Protein AF-A0A648F2K8-F1 (afdb_monomer_lite)

Sequence (171 aa):
MSKMKNIMTSMSHGTGFLLFHKKTEKGNRFSFIQGPDGQEIKMKSCFDTDKDFQMSSDEVTFNADSVRSKLELLSEELMHRCGLVYELYQRRLSAAIDNFVSTLPTEQHLLVLELAREEFDYLSAEEIAEEIRRDAERGYCCHGFDRNCCPLGCGDLDDDCCDAADLMEEP

pLDDT: mean 72.31, std 23.93, range [34.5, 98.12]

Foldseek 3Di:
DDDDDDDDDDDDDDDDWDWDWDDDPPPDTDIATADPPRDGDPDDPPPPDDDPDPPPPPPPDDDPVVLVVVLVVLLVVLCVVLPNDPLSSQVSSQVVLVVVLVVDPPVCSVVSQVSCVVPHSHDDPVRLVVVQVVCVVVCHHSSRHRCPPDPVNSVVDDSCSPVVVPPPPDD

Structure (mmCIF, N/CA/C/O backbone):
data_AF-A0A648F2K8-F1
#
_entry.id   AF-A0A648F2K8-F1
#
loop_
_atom_site.group_PDB
_atom_site.id
_atom_site.type_symbol
_atom_site.label_atom_id
_atom_site.label_alt_id
_atom_site.label_comp_id
_atom_site.label_asym_id
_atom_site.label_entity_id
_atom_site.label_seq_id
_atom_site.pdbx_PDB_ins_code
_atom_site.Cartn_x
_atom_site.Cartn_y
_atom_site.Cartn_z
_atom_site.occupancy
_atom_site.B_iso_or_equiv
_atom_site.auth_seq_id
_atom_site.auth_comp_id
_atom_site.auth_asym_id
_atom_site.auth_atom_id
_atom_site.pdbx_PDB_model_num
ATOM 1 N N . MET A 1 1 ? -48.940 35.049 26.689 1.00 42.34 1 MET A N 1
ATOM 2 C CA . MET A 1 1 ? -49.061 35.176 25.222 1.00 42.34 1 MET A CA 1
ATOM 3 C C . MET A 1 1 ? -47.703 35.548 24.653 1.00 42.34 1 MET A C 1
ATOM 5 O O . MET A 1 1 ? -47.285 36.681 24.825 1.00 42.34 1 MET A O 1
ATOM 9 N N . SER A 1 2 ? -46.993 34.606 24.033 1.00 36.06 2 SER A N 1
ATOM 10 C CA . SER A 1 2 ? -45.844 34.922 23.181 1.00 36.06 2 SER A CA 1
ATOM 11 C C . SER A 1 2 ? -45.837 33.952 22.005 1.00 36.06 2 SER A C 1
ATOM 13 O O . SER A 1 2 ? -46.063 32.754 22.164 1.00 36.06 2 SER A O 1
ATOM 15 N N . LYS A 1 3 ? -45.742 34.530 20.813 1.00 43.53 3 LYS A N 1
ATOM 16 C CA . LYS A 1 3 ? -46.102 33.959 19.515 1.00 43.53 3 LYS A CA 1
ATOM 17 C C . LYS A 1 3 ? -4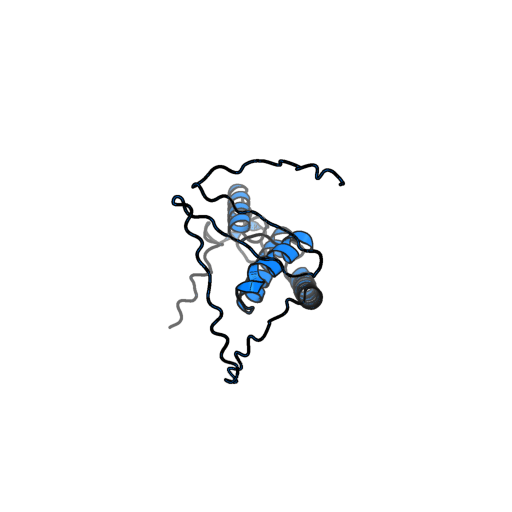4.950 33.070 19.034 1.00 43.53 3 LYS A C 1
ATOM 19 O O . LYS A 1 3 ? -43.855 33.575 18.804 1.00 43.53 3 LYS A O 1
ATOM 24 N N . MET A 1 4 ? -45.183 31.763 18.899 1.00 34.50 4 MET A N 1
ATOM 25 C CA . MET A 1 4 ? -44.192 30.834 18.345 1.00 34.50 4 MET A CA 1
ATOM 26 C C . MET A 1 4 ? -44.070 31.065 16.839 1.00 34.50 4 MET A C 1
ATOM 28 O O . MET A 1 4 ? -45.058 31.006 16.107 1.00 34.50 4 MET A O 1
ATOM 32 N N . LYS A 1 5 ? -42.852 31.360 16.387 1.00 45.44 5 LYS A N 1
ATOM 33 C CA . LYS A 1 5 ? -42.500 31.406 14.969 1.00 45.44 5 LYS A CA 1
ATOM 34 C C . LYS A 1 5 ? -42.146 29.981 14.544 1.00 45.44 5 LYS A C 1
ATOM 36 O O . LYS A 1 5 ? -41.160 29.434 15.029 1.00 45.44 5 LYS A O 1
ATOM 41 N N . ASN A 1 6 ? -42.959 29.385 13.674 1.00 35.00 6 ASN A N 1
ATOM 42 C CA . ASN A 1 6 ? -42.626 28.121 13.022 1.00 35.00 6 ASN A CA 1
ATOM 43 C C . ASN A 1 6 ? -41.558 28.392 11.961 1.00 35.00 6 ASN A C 1
ATOM 45 O O . ASN A 1 6 ? -41.787 29.179 11.043 1.00 35.00 6 ASN A O 1
ATOM 49 N N . ILE A 1 7 ? -40.401 27.749 12.096 1.00 41.66 7 ILE A N 1
ATOM 50 C CA . ILE A 1 7 ? -39.390 27.695 11.043 1.00 41.66 7 ILE A CA 1
ATOM 51 C C . ILE A 1 7 ? -39.694 26.433 10.240 1.00 41.66 7 ILE A C 1
ATOM 53 O O . ILE A 1 7 ? -39.580 25.317 10.741 1.00 41.66 7 ILE A O 1
ATOM 57 N N . MET A 1 8 ? -40.180 26.646 9.021 1.00 38.97 8 MET A N 1
ATOM 58 C CA . MET A 1 8 ? -40.428 25.615 8.025 1.00 38.97 8 MET A CA 1
ATOM 59 C C . MET A 1 8 ? -39.120 25.423 7.259 1.00 38.97 8 MET A C 1
ATOM 61 O O . MET A 1 8 ? -38.702 26.327 6.539 1.00 38.97 8 MET A O 1
ATOM 65 N N . THR A 1 9 ? -38.483 24.266 7.406 1.00 40.53 9 THR A N 1
ATOM 66 C CA . THR A 1 9 ? -37.421 23.844 6.487 1.00 40.53 9 THR A CA 1
ATOM 67 C C . THR A 1 9 ? -37.831 22.503 5.910 1.00 40.53 9 THR A C 1
ATOM 69 O O . THR A 1 9 ? -38.214 21.587 6.635 1.00 40.53 9 THR A O 1
ATOM 72 N N . SER A 1 10 ? -37.873 22.453 4.587 1.00 41.38 10 SER A N 1
ATOM 73 C CA . SER A 1 10 ? -38.678 21.529 3.808 1.00 41.38 10 SER A CA 1
ATOM 74 C C . SER A 1 10 ? -37.832 20.527 3.020 1.00 41.38 10 SER A C 1
ATOM 76 O O . SER A 1 10 ? -36.832 20.913 2.428 1.00 41.38 10 SER A O 1
ATOM 78 N N . MET A 1 11 ? -38.386 19.317 2.916 1.00 34.75 11 MET A N 1
ATOM 79 C CA . MET A 1 11 ? -38.318 18.330 1.825 1.00 34.75 11 MET A CA 1
ATOM 80 C C . MET A 1 11 ? -37.024 17.542 1.569 1.00 34.75 11 MET A C 1
ATOM 82 O O . MET A 1 11 ? -36.061 18.040 0.998 1.00 34.75 11 MET A O 1
ATOM 86 N N . SER A 1 12 ? -37.133 16.229 1.775 1.00 35.50 12 SER A N 1
ATOM 87 C CA . SER A 1 12 ? -36.608 15.212 0.861 1.00 35.50 12 SER A CA 1
ATOM 88 C C . SER A 1 12 ? -37.777 14.308 0.440 1.00 35.5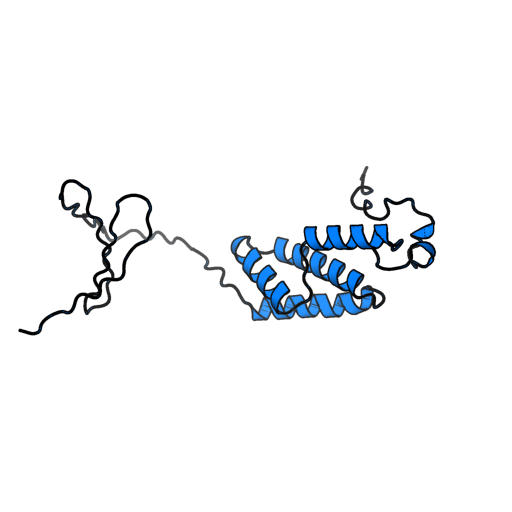0 12 SER A C 1
ATOM 90 O O . SER A 1 12 ? -38.580 13.874 1.263 1.00 35.50 12 SER A O 1
ATOM 92 N N . HIS A 1 13 ? -37.948 14.136 -0.872 1.00 39.97 13 HIS A N 1
ATOM 93 C CA . HIS A 1 13 ? -39.057 13.411 -1.491 1.00 39.97 13 HIS A CA 1
ATOM 94 C C . HIS A 1 13 ? -38.787 11.901 -1.477 1.00 39.97 13 HIS A C 1
ATOM 96 O O . HIS A 1 13 ? -37.747 11.467 -1.963 1.00 39.97 13 HIS A O 1
ATOM 102 N N . GLY A 1 14 ? -39.740 11.107 -0.983 1.00 39.06 14 GLY A N 1
ATOM 103 C CA . GLY A 1 14 ? -39.708 9.646 -1.093 1.00 39.06 14 GLY A CA 1
ATOM 104 C C . GLY A 1 14 ? -40.529 8.958 -0.005 1.00 39.06 14 GLY A C 1
ATOM 105 O O . GLY A 1 14 ? -40.043 8.769 1.100 1.00 39.06 14 GLY A O 1
ATOM 106 N N . THR A 1 15 ? -41.759 8.558 -0.347 1.00 41.16 15 THR A N 1
ATOM 107 C CA . THR A 1 15 ? -42.764 7.873 0.499 1.00 41.16 15 THR A CA 1
ATOM 108 C C . THR A 1 15 ? -43.288 8.695 1.690 1.00 41.16 15 THR A C 1
ATOM 110 O O . THR A 1 15 ? -42.546 9.218 2.510 1.00 41.16 15 THR A O 1
ATOM 113 N N . GLY A 1 16 ? -44.610 8.891 1.729 1.00 41.72 16 GLY A N 1
ATOM 114 C CA . GLY A 1 16 ? -45.296 9.901 2.541 1.00 41.72 16 GLY A CA 1
ATOM 115 C C . GLY A 1 16 ? -45.327 9.633 4.044 1.00 41.72 16 GLY A C 1
ATOM 116 O O . GLY A 1 16 ? -46.390 9.348 4.585 1.00 41.72 16 GLY A O 1
ATOM 117 N N . PHE A 1 17 ? -44.194 9.792 4.723 1.00 40.75 17 PHE A N 1
ATOM 118 C CA . PHE A 1 17 ? -44.100 9.837 6.180 1.00 40.75 17 PHE A CA 1
ATOM 119 C C . PHE A 1 17 ? -43.446 11.150 6.620 1.00 40.75 17 PHE A C 1
ATOM 121 O O . PHE A 1 17 ? -42.280 11.416 6.339 1.00 40.75 17 PHE A O 1
ATOM 128 N N . LEU A 1 18 ? -44.213 11.987 7.321 1.00 44.19 18 LEU A N 1
ATOM 129 C CA . LEU A 1 18 ? -43.718 13.225 7.922 1.00 44.19 18 LEU A CA 1
ATOM 130 C C . LEU A 1 18 ? -43.241 12.932 9.346 1.00 44.19 18 LEU A C 1
ATOM 132 O O . LEU A 1 18 ? -44.045 12.707 10.250 1.00 44.19 18 LEU A O 1
ATOM 136 N N . LEU A 1 19 ? -41.924 12.941 9.545 1.00 41.56 19 LEU A N 1
ATOM 137 C CA . LEU A 1 19 ? -41.317 12.805 10.864 1.00 41.56 19 LEU A CA 1
ATOM 138 C C . LEU A 1 19 ? -41.278 14.175 11.554 1.00 41.56 19 LEU A C 1
ATOM 140 O O . LEU A 1 19 ? -40.544 15.074 11.145 1.00 41.56 19 LEU A O 1
ATOM 144 N N . PHE A 1 20 ? -42.061 14.338 12.620 1.00 44.41 20 PHE A N 1
ATOM 145 C CA . PHE A 1 20 ? -42.043 15.552 13.434 1.00 44.41 20 PHE A CA 1
ATOM 146 C C . PHE A 1 20 ? -41.141 15.362 14.654 1.00 44.41 20 PHE A C 1
ATOM 148 O O . PHE A 1 20 ? -41.372 14.489 15.490 1.00 44.41 20 PHE A O 1
ATOM 155 N N . HIS A 1 21 ? -40.141 16.230 14.802 1.00 42.88 21 HIS A N 1
ATOM 156 C CA . HIS A 1 21 ? -39.335 16.306 16.016 1.00 42.88 21 HIS A CA 1
ATOM 157 C C . HIS A 1 21 ? -39.830 17.446 16.909 1.00 42.88 21 HIS A C 1
ATOM 159 O O . HIS A 1 21 ? -39.698 18.620 16.564 1.00 42.88 21 HIS A O 1
ATOM 165 N N . LYS A 1 22 ? -40.361 17.113 18.092 1.00 46.16 22 LYS A N 1
ATOM 166 C CA . LYS A 1 22 ? -40.595 18.084 19.169 1.00 46.16 22 LYS A CA 1
ATOM 167 C C . LYS A 1 22 ? -39.561 17.895 20.271 1.00 46.16 22 LYS A C 1
ATOM 169 O O . LYS A 1 22 ? -39.442 16.818 20.847 1.00 46.16 22 LYS A O 1
ATOM 174 N N . LYS A 1 23 ? -38.827 18.962 20.584 1.00 41.53 23 LYS A N 1
ATOM 175 C CA . LYS A 1 23 ? -37.943 19.017 21.751 1.00 41.53 23 LYS A CA 1
ATOM 176 C C . LYS A 1 23 ? -38.755 19.547 22.933 1.00 41.53 23 LYS A C 1
ATOM 178 O O . LYS A 1 23 ? -39.326 20.630 22.839 1.00 41.53 23 LYS A O 1
ATOM 183 N N . THR A 1 24 ? -38.842 18.774 24.011 1.00 48.34 24 THR A N 1
ATOM 184 C CA . THR A 1 24 ? -39.403 19.243 25.288 1.00 48.34 24 THR A CA 1
ATOM 185 C C . THR A 1 24 ? -38.262 19.684 26.207 1.00 48.34 24 THR A C 1
ATOM 187 O O . THR A 1 24 ? -37.138 19.194 26.084 1.00 48.34 24 THR A O 1
ATOM 190 N N . GLU A 1 25 ? -38.528 20.620 27.120 1.00 46.75 25 GLU A N 1
ATOM 191 C CA . GLU A 1 25 ? -37.516 21.269 27.978 1.00 46.75 25 GLU A CA 1
ATOM 192 C C . GLU A 1 25 ? -36.840 20.330 28.998 1.00 46.75 25 GLU A C 1
ATOM 194 O O . GLU A 1 25 ? -35.928 20.745 29.704 1.00 46.75 25 GLU A O 1
ATOM 199 N N . LYS A 1 26 ? -37.227 19.048 29.057 1.00 50.25 26 LYS A N 1
ATOM 200 C CA . LYS A 1 26 ? -36.621 18.035 29.936 1.00 50.25 26 LYS A CA 1
ATOM 201 C C . LYS A 1 26 ? -36.120 16.811 29.169 1.00 50.25 26 LYS A C 1
ATOM 203 O O . LYS A 1 26 ? -36.482 15.682 29.475 1.00 50.25 26 LYS A O 1
ATOM 208 N N . GLY A 1 27 ? -35.292 17.052 28.155 1.00 44.62 27 GLY A N 1
ATOM 209 C CA . GLY A 1 27 ? -34.261 16.105 27.714 1.00 44.62 27 GLY A CA 1
ATOM 210 C C . GLY A 1 27 ? -34.696 14.775 27.092 1.00 44.62 27 GLY A C 1
ATOM 211 O O . GLY A 1 27 ? -33.811 14.006 26.743 1.00 44.62 27 GLY A O 1
ATOM 212 N N . ASN A 1 28 ? -35.987 14.496 26.891 1.00 48.94 28 ASN A N 1
ATOM 213 C CA . ASN A 1 28 ? -36.416 13.248 26.254 1.00 48.94 28 ASN A CA 1
ATOM 214 C C . ASN A 1 28 ? -36.970 13.509 24.843 1.00 48.94 28 ASN A C 1
ATOM 216 O O . ASN A 1 28 ? -37.944 14.250 24.667 1.00 48.94 28 ASN A O 1
ATOM 220 N N . ARG A 1 29 ? -36.317 12.935 23.822 1.00 41.34 29 ARG A N 1
ATOM 221 C CA . ARG A 1 29 ? -36.753 12.988 22.416 1.00 41.34 29 ARG A CA 1
ATOM 222 C C . ARG A 1 29 ? -37.827 11.925 22.209 1.00 41.34 29 ARG A C 1
ATOM 224 O O . ARG A 1 29 ? -37.528 10.742 22.277 1.00 41.34 29 ARG A O 1
ATOM 231 N N . PHE A 1 30 ? -39.053 12.346 21.917 1.00 46.50 30 PHE A N 1
ATOM 232 C CA . PHE A 1 30 ? -40.120 11.439 21.496 1.00 46.50 30 PHE A CA 1
ATOM 233 C C . PHE A 1 30 ? -40.358 11.629 19.997 1.00 46.50 30 PHE A C 1
ATOM 235 O O . PHE A 1 30 ? -40.661 12.737 19.549 1.00 46.50 30 PHE A O 1
ATOM 242 N N . SER A 1 31 ? -40.175 10.570 19.216 1.00 41.28 31 SER A N 1
ATOM 243 C CA . SER A 1 31 ? -40.559 10.521 17.805 1.00 41.28 31 SER A CA 1
ATOM 244 C C . SER A 1 31 ? -41.966 9.950 17.696 1.00 41.28 31 SER A C 1
ATOM 246 O O . SER A 1 31 ? -42.237 8.866 18.209 1.00 41.28 31 SER A O 1
ATOM 248 N N . PHE A 1 32 ? -42.852 10.690 17.034 1.00 47.09 32 PHE A N 1
ATOM 249 C CA . PHE A 1 32 ? -44.210 10.253 16.737 1.00 47.09 32 PHE A CA 1
ATOM 250 C C . PHE A 1 32 ? -44.362 10.049 15.233 1.00 47.09 32 PHE A C 1
ATOM 252 O O . PHE A 1 32 ? -43.816 10.815 14.438 1.00 47.09 32 PHE A O 1
ATOM 259 N N . ILE A 1 33 ? -45.110 9.018 14.863 1.00 48.31 33 ILE A N 1
ATOM 260 C CA . ILE A 1 33 ? -45.441 8.688 13.485 1.00 48.31 33 ILE A CA 1
ATOM 261 C C . ILE A 1 33 ? -46.961 8.754 13.351 1.00 48.31 33 ILE A C 1
ATOM 263 O O . ILE A 1 33 ? -47.678 8.089 14.097 1.00 48.31 33 ILE A O 1
ATOM 267 N N . GLN A 1 34 ? -47.443 9.546 12.395 1.00 46.88 34 GLN A N 1
ATOM 268 C CA . GLN A 1 34 ? -48.862 9.669 12.074 1.00 46.88 34 GLN A CA 1
ATOM 269 C C . GLN A 1 34 ? -49.155 8.860 10.804 1.00 46.88 34 GLN A C 1
ATOM 271 O O . GLN A 1 34 ? -48.617 9.166 9.743 1.00 46.88 34 GLN A O 1
ATOM 276 N N . GLY A 1 35 ? -49.978 7.814 10.920 1.00 46.00 35 GLY A N 1
ATOM 277 C CA . GLY A 1 35 ? -50.509 7.084 9.764 1.00 46.00 35 GLY A CA 1
ATOM 278 C C . GLY A 1 35 ? -51.625 7.866 9.043 1.00 46.00 35 GLY A C 1
ATOM 279 O O . GLY A 1 35 ? -52.162 8.820 9.614 1.00 46.00 35 GLY A O 1
ATOM 280 N N . PRO A 1 36 ? -52.000 7.466 7.813 1.00 42.97 36 PRO A N 1
ATOM 281 C CA . PRO A 1 36 ? -52.904 8.220 6.930 1.00 42.97 36 PRO A CA 1
ATOM 282 C C . PRO A 1 36 ? -54.350 8.379 7.436 1.00 42.97 36 PRO A C 1
ATOM 284 O O . PRO A 1 36 ? -55.078 9.224 6.919 1.00 42.97 36 PRO A O 1
ATOM 287 N N . ASP A 1 37 ? -54.745 7.655 8.486 1.00 47.09 37 ASP A N 1
ATOM 288 C CA . ASP A 1 37 ? -56.142 7.588 8.941 1.00 47.09 37 ASP A CA 1
ATOM 289 C C . ASP A 1 37 ? -56.379 8.333 10.271 1.00 47.09 37 ASP A C 1
ATOM 291 O O . ASP A 1 37 ? -57.448 8.240 10.874 1.00 47.09 37 ASP A O 1
ATOM 295 N N . GLY A 1 38 ? -55.374 9.061 10.776 1.00 48.59 38 GLY A N 1
ATOM 296 C CA . GLY A 1 38 ? -55.497 9.872 11.994 1.00 48.59 38 GLY A CA 1
ATOM 297 C C . GLY A 1 38 ? -55.642 9.086 13.306 1.00 48.59 38 GLY A C 1
ATOM 298 O O . GLY A 1 38 ? -55.951 9.689 14.333 1.00 48.59 38 GLY A O 1
ATOM 299 N N . GLN A 1 39 ? -55.406 7.769 13.312 1.00 47.47 39 GLN A N 1
ATOM 300 C CA . GLN A 1 39 ? -55.428 6.964 14.536 1.00 47.47 39 GLN A CA 1
ATOM 301 C C . GLN A 1 39 ? -54.101 7.033 15.303 1.00 47.47 39 GLN A C 1
ATOM 303 O O . GLN A 1 39 ? -53.024 6.751 14.778 1.00 47.47 39 GLN A O 1
ATOM 308 N N . GLU A 1 40 ? -54.202 7.412 16.576 1.00 44.28 40 GLU A N 1
ATOM 309 C CA . GLU A 1 40 ? -53.090 7.519 17.517 1.00 44.28 40 GLU A CA 1
ATOM 310 C C . GLU A 1 40 ? -52.699 6.126 18.034 1.00 44.28 40 GLU A C 1
ATOM 312 O O . GLU A 1 40 ? -53.434 5.493 18.795 1.00 44.28 40 GLU A O 1
ATOM 317 N N . ILE A 1 41 ? -51.524 5.630 17.637 1.00 44.56 41 ILE A N 1
ATOM 318 C CA . ILE A 1 41 ? -50.985 4.374 18.171 1.00 44.56 41 ILE A CA 1
ATOM 319 C C . ILE A 1 41 ? -50.327 4.679 19.518 1.00 44.56 41 ILE A C 1
ATOM 321 O O . ILE A 1 41 ? -49.166 5.085 19.598 1.00 44.56 41 ILE A O 1
ATOM 325 N N . LYS A 1 42 ? -51.076 4.485 20.607 1.00 47.09 42 LYS A N 1
ATOM 326 C CA . LYS A 1 42 ? -50.531 4.555 21.966 1.00 47.09 42 LYS A CA 1
ATOM 327 C C . LYS A 1 42 ? -49.697 3.303 22.239 1.00 47.09 42 LYS A C 1
ATOM 329 O O . LYS A 1 42 ? -50.236 2.253 22.586 1.00 47.09 42 LYS A O 1
ATOM 334 N N . MET A 1 43 ? -48.380 3.423 22.092 1.00 40.47 43 MET A N 1
ATOM 335 C CA . MET A 1 43 ? -47.435 2.392 22.516 1.00 40.47 43 MET A CA 1
ATOM 336 C C . MET A 1 43 ? -47.565 2.207 24.036 1.00 40.47 43 MET A C 1
ATOM 338 O O . MET A 1 43 ? -47.287 3.120 24.815 1.00 40.47 43 MET A O 1
ATOM 342 N N . LYS A 1 44 ? -48.065 1.044 24.463 1.00 42.50 44 LYS A N 1
ATOM 343 C CA . LYS A 1 44 ? -48.081 0.645 25.872 1.00 42.50 44 LYS A CA 1
ATOM 344 C C . LYS A 1 44 ? -46.680 0.146 26.203 1.00 42.50 44 LYS A C 1
ATOM 346 O O . LYS A 1 44 ? -46.272 -0.896 25.705 1.00 42.50 44 LYS A O 1
ATOM 351 N N . SER A 1 45 ? -45.939 0.898 27.008 1.00 45.88 45 SER A N 1
ATOM 352 C CA . SER A 1 45 ? -44.701 0.409 27.603 1.00 45.88 45 SER A CA 1
ATOM 353 C C . SER A 1 45 ? -45.052 -0.660 28.639 1.00 45.88 45 SER A C 1
ATOM 355 O O . SER A 1 45 ? -45.401 -0.332 29.773 1.00 45.88 45 SER A O 1
ATOM 357 N N . CYS A 1 46 ? -44.991 -1.931 28.255 1.00 39.59 46 CYS A N 1
ATOM 358 C CA . CYS A 1 46 ? -44.889 -3.030 29.209 1.00 39.59 46 CYS A CA 1
ATOM 359 C C . CYS A 1 46 ? -43.416 -3.120 29.627 1.00 39.59 46 CYS A C 1
ATOM 361 O O . CYS A 1 46 ? -42.663 -3.928 29.095 1.00 39.59 46 CYS A O 1
ATOM 363 N N . PHE A 1 47 ? -42.981 -2.203 30.492 1.00 36.53 47 PHE A N 1
ATOM 364 C CA . PHE A 1 47 ? -41.739 -2.380 31.236 1.00 36.53 47 PHE A CA 1
ATOM 365 C C . PHE A 1 47 ? -42.105 -3.164 32.493 1.00 36.53 47 PHE A C 1
ATOM 367 O O . PHE A 1 47 ? -42.450 -2.577 33.516 1.00 36.53 47 PHE A O 1
ATOM 374 N N . ASP A 1 48 ? -42.086 -4.488 32.380 1.00 35.97 48 ASP A N 1
ATOM 375 C CA . ASP A 1 48 ? -41.873 -5.332 33.545 1.00 35.97 48 ASP A CA 1
ATOM 376 C C . ASP A 1 48 ? -40.384 -5.216 33.884 1.00 35.97 48 ASP A C 1
ATOM 378 O O . ASP A 1 48 ? -39.509 -5.607 33.107 1.00 35.97 48 ASP A O 1
ATOM 382 N N . THR A 1 49 ? -40.100 -4.568 35.010 1.00 52.50 49 THR A N 1
ATOM 383 C CA . THR A 1 49 ? -38.806 -4.671 35.678 1.00 52.50 49 THR A CA 1
ATOM 384 C C . THR A 1 49 ? -38.590 -6.121 36.109 1.00 52.50 49 THR A C 1
ATOM 386 O O . THR A 1 49 ? -39.547 -6.828 36.411 1.00 52.50 49 THR A O 1
ATOM 389 N N . ASP A 1 50 ? -37.319 -6.519 36.162 1.00 48.69 50 ASP A N 1
ATOM 390 C CA . ASP A 1 50 ? -36.807 -7.777 36.724 1.00 48.69 50 ASP A CA 1
ATOM 391 C C . ASP A 1 50 ? -36.622 -8.924 35.717 1.00 48.69 50 ASP A C 1
ATOM 393 O O . ASP A 1 50 ? -37.252 -9.982 35.776 1.00 48.69 50 ASP A O 1
ATOM 397 N N . LYS A 1 51 ? -35.637 -8.754 34.827 1.00 46.22 51 LYS A N 1
ATOM 398 C CA . LYS A 1 51 ? -34.784 -9.880 34.437 1.00 46.22 51 LYS A CA 1
ATOM 399 C C . LYS A 1 51 ? -33.412 -9.389 34.001 1.00 46.22 51 LYS A C 1
ATOM 401 O O . LYS A 1 51 ? -33.278 -8.743 32.966 1.00 46.22 51 LYS A O 1
ATOM 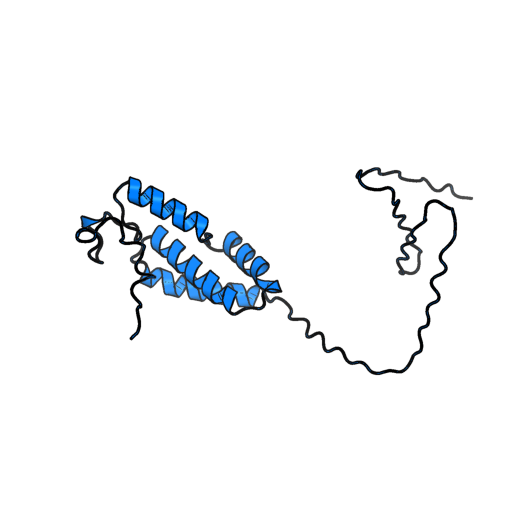406 N N . ASP A 1 52 ? -32.410 -9.721 34.806 1.00 46.91 52 ASP A N 1
ATOM 407 C CA . ASP A 1 52 ? -30.998 -9.598 34.475 1.00 46.91 52 ASP A CA 1
ATOM 408 C C . ASP A 1 52 ? -30.710 -10.378 33.186 1.00 46.91 52 ASP A C 1
ATOM 410 O O . ASP A 1 52 ? -30.495 -11.589 33.190 1.00 46.91 52 ASP A O 1
ATOM 414 N N . PHE A 1 53 ? -30.749 -9.685 32.053 1.00 41.97 53 PHE A N 1
ATOM 415 C CA . PHE A 1 53 ? -30.167 -10.161 30.811 1.00 41.97 53 PHE A CA 1
ATOM 416 C C . PHE A 1 53 ? -28.960 -9.277 30.535 1.00 41.97 53 PHE A C 1
ATOM 418 O O . PHE A 1 53 ? -29.050 -8.251 29.862 1.00 41.97 53 PHE A O 1
ATOM 425 N N . GLN A 1 54 ? -27.827 -9.653 31.128 1.00 45.97 54 GLN A N 1
ATOM 426 C CA . GLN A 1 54 ? -26.531 -9.130 30.719 1.00 45.97 54 GLN A CA 1
ATOM 427 C C . GLN A 1 54 ? -26.274 -9.586 29.277 1.00 45.97 54 GLN A C 1
ATOM 429 O O . GLN A 1 54 ? -25.723 -10.657 29.043 1.00 45.97 54 GLN A O 1
ATOM 434 N N . MET A 1 55 ? -26.684 -8.771 28.303 1.00 43.50 55 MET A N 1
ATOM 435 C CA . MET A 1 55 ? -26.008 -8.742 27.012 1.00 43.50 55 MET A CA 1
ATOM 436 C C . MET A 1 55 ? -24.704 -7.991 27.228 1.00 43.50 55 MET A C 1
ATOM 438 O O . MET A 1 55 ? -24.694 -6.765 27.325 1.00 43.50 55 MET A O 1
ATOM 442 N N . SER A 1 56 ? -23.607 -8.729 27.352 1.00 46.50 56 SER A N 1
ATOM 443 C CA . SER A 1 56 ? -22.270 -8.171 27.201 1.00 46.50 56 SER A CA 1
ATOM 444 C C . SER A 1 56 ? -22.083 -7.798 25.729 1.00 46.50 56 SER A C 1
ATOM 446 O O . SER A 1 56 ? -21.574 -8.583 24.932 1.00 46.50 56 SER A O 1
ATOM 448 N N . SER A 1 57 ? -22.570 -6.623 25.335 1.00 46.38 57 SER A N 1
ATOM 449 C CA . SER A 1 57 ? -22.014 -5.946 24.169 1.00 46.38 57 SER A CA 1
ATOM 450 C C . SER A 1 57 ? -20.678 -5.387 24.619 1.00 46.38 57 SER A C 1
ATOM 452 O O . SER A 1 57 ? -20.620 -4.315 25.218 1.00 46.38 57 SER A O 1
ATOM 454 N N . ASP A 1 58 ? -19.621 -6.158 24.399 1.00 51.19 58 ASP A N 1
ATOM 455 C CA . ASP A 1 58 ? -18.267 -5.636 24.470 1.00 51.19 58 ASP A CA 1
ATOM 456 C C . ASP A 1 58 ? -18.166 -4.552 23.386 1.00 51.19 58 ASP A C 1
ATOM 458 O O . ASP A 1 58 ? -18.039 -4.853 22.201 1.00 51.19 58 ASP A O 1
ATOM 462 N N . GLU A 1 59 ? -18.328 -3.279 23.764 1.00 58.25 59 GLU A N 1
ATOM 463 C CA . GLU A 1 59 ? -18.028 -2.151 22.882 1.00 58.25 59 GLU A CA 1
ATOM 464 C C . GLU A 1 59 ? -16.539 -2.229 22.534 1.00 58.25 59 GLU A C 1
ATOM 466 O O . GLU A 1 59 ? -15.672 -1.824 23.316 1.00 58.25 59 GLU A O 1
ATOM 471 N N . VAL A 1 60 ? -16.216 -2.766 21.358 1.00 64.19 60 VAL A N 1
ATOM 472 C CA . VAL A 1 60 ? -14.852 -2.718 20.837 1.00 64.19 60 VAL A CA 1
ATOM 473 C C . VAL A 1 60 ? -14.589 -1.289 20.373 1.00 64.19 60 VAL A C 1
ATOM 475 O O . VAL A 1 60 ? -14.829 -0.920 19.226 1.00 64.19 60 VAL A O 1
ATOM 478 N N . THR A 1 61 ? -14.137 -0.450 21.300 1.00 81.56 61 THR A N 1
ATOM 479 C CA . THR A 1 61 ? -13.775 0.940 21.003 1.00 81.56 61 THR A CA 1
ATOM 480 C C . THR A 1 61 ? -12.576 0.995 20.048 1.00 81.56 61 THR A C 1
ATOM 482 O O . THR A 1 61 ? -11.551 0.348 20.269 1.00 81.56 61 THR A O 1
ATOM 485 N N . PHE A 1 62 ? -12.704 1.761 18.962 1.00 89.75 62 PHE A N 1
ATOM 486 C CA . PHE A 1 62 ? -11.624 1.985 18.000 1.00 89.75 62 PHE A CA 1
ATOM 487 C C . PHE A 1 62 ? -10.548 2.899 18.604 1.00 89.75 62 PHE A C 1
ATOM 489 O O . PHE A 1 62 ? -10.846 4.016 19.029 1.00 89.75 62 PHE A O 1
ATOM 496 N N . ASN A 1 63 ? -9.292 2.443 18.623 1.00 93.00 63 ASN A N 1
ATOM 497 C CA . ASN A 1 63 ? -8.152 3.213 19.124 1.00 93.00 63 ASN A CA 1
ATOM 498 C C . ASN A 1 63 ? -7.247 3.660 17.966 1.00 93.00 63 ASN A C 1
ATOM 500 O O . ASN A 1 63 ? -6.365 2.917 17.531 1.00 93.00 63 ASN A O 1
ATOM 504 N N . ALA A 1 64 ? -7.454 4.893 17.502 1.00 94.00 64 ALA A N 1
ATOM 505 C CA . ALA A 1 64 ? -6.717 5.465 16.377 1.00 94.00 64 ALA A CA 1
ATOM 506 C C . ALA A 1 64 ? -5.201 5.557 16.629 1.00 94.00 64 ALA A C 1
ATOM 508 O O . ALA A 1 64 ? -4.419 5.262 15.733 1.00 94.00 64 ALA A O 1
ATOM 509 N N . ASP A 1 65 ? -4.764 5.902 17.844 1.00 96.12 65 ASP A N 1
ATOM 510 C CA . ASP A 1 65 ? -3.335 6.077 18.146 1.00 96.12 65 ASP A CA 1
ATOM 511 C C . ASP A 1 65 ? -2.576 4.747 18.140 1.00 96.12 65 ASP A C 1
ATOM 513 O O . ASP A 1 65 ? -1.434 4.667 17.675 1.00 96.12 65 ASP A O 1
ATOM 517 N N . SER A 1 66 ? -3.225 3.676 18.603 1.00 95.00 66 SER A N 1
ATOM 518 C CA . SER A 1 66 ? -2.669 2.326 18.504 1.00 95.00 66 SER A CA 1
ATOM 519 C C . SER A 1 66 ? -2.553 1.872 17.050 1.00 95.00 66 SER A C 1
ATOM 521 O O . SER A 1 66 ? -1.569 1.221 16.698 1.00 95.00 66 SER A O 1
ATOM 523 N N . VAL A 1 67 ? -3.541 2.201 16.213 1.00 96.50 67 VAL A N 1
ATOM 524 C CA . VAL A 1 67 ? -3.510 1.902 14.777 1.00 96.50 67 VAL A CA 1
ATOM 525 C C . VAL A 1 67 ? -2.382 2.677 14.103 1.00 96.50 67 VAL A C 1
ATOM 527 O O . VAL A 1 67 ? -1.537 2.048 13.478 1.00 96.50 67 VAL A O 1
ATOM 530 N N . ARG A 1 68 ? -2.285 3.997 14.311 1.00 97.88 68 ARG A N 1
ATOM 531 C CA . ARG A 1 68 ? -1.181 4.828 13.796 1.00 97.88 68 ARG A CA 1
ATOM 532 C C . ARG A 1 68 ? 0.180 4.260 14.150 1.00 97.88 68 ARG A C 1
ATOM 534 O O . ARG A 1 68 ? 1.003 4.048 13.273 1.00 97.88 68 ARG A O 1
ATOM 541 N N . SER A 1 69 ? 0.384 3.941 15.427 1.00 98.12 69 SER A N 1
ATOM 542 C CA . SER A 1 69 ? 1.646 3.367 15.902 1.00 98.12 69 SER A CA 1
ATOM 543 C C . SER A 1 69 ? 1.975 2.052 15.190 1.00 98.12 69 SER A C 1
ATOM 545 O O . SER A 1 69 ? 3.134 1.773 14.899 1.00 98.12 69 SER A O 1
ATOM 547 N N . LYS A 1 70 ? 0.963 1.231 14.883 1.00 97.75 70 LYS A N 1
ATOM 548 C CA . LYS A 1 70 ? 1.157 -0.009 14.130 1.00 97.75 70 LYS A CA 1
ATOM 549 C C . LYS A 1 70 ? 1.493 0.254 12.660 1.00 97.75 70 LYS A C 1
ATOM 551 O O . LYS A 1 70 ? 2.363 -0.436 12.132 1.00 97.75 70 LYS A O 1
ATOM 556 N N . LEU A 1 71 ? 0.826 1.212 12.020 1.00 97.94 71 LEU A N 1
ATOM 557 C CA . LEU A 1 71 ? 1.081 1.587 10.628 1.00 97.94 71 LEU A CA 1
ATOM 558 C C . LEU A 1 71 ? 2.469 2.217 10.450 1.00 97.94 71 LEU A C 1
ATOM 560 O O . LEU A 1 71 ? 3.174 1.856 9.512 1.00 97.94 71 LEU A O 1
ATOM 564 N N . GLU A 1 72 ? 2.905 3.050 11.396 1.00 98.00 72 GLU A N 1
ATOM 565 C CA . GLU A 1 72 ? 4.256 3.625 11.422 1.00 98.00 72 GLU A CA 1
ATOM 566 C C . GLU A 1 72 ? 5.325 2.526 11.449 1.00 98.00 72 GLU A C 1
ATOM 568 O O . GLU A 1 72 ? 6.233 2.517 10.626 1.00 98.00 72 GLU A O 1
ATOM 573 N N . LEU A 1 73 ? 5.166 1.523 12.320 1.00 97.75 73 LEU A N 1
ATOM 574 C CA . LEU A 1 73 ? 6.099 0.394 12.384 1.00 97.75 73 LEU A CA 1
ATOM 575 C C . LEU A 1 73 ? 6.152 -0.408 11.073 1.00 97.75 73 LEU A C 1
ATOM 577 O O . LEU A 1 73 ? 7.223 -0.873 10.684 1.00 97.75 73 LEU A O 1
ATOM 581 N N . LEU A 1 74 ? 5.011 -0.590 10.396 1.00 96.88 74 LEU A N 1
ATOM 582 C CA . LEU A 1 74 ? 4.974 -1.246 9.083 1.00 96.88 74 LEU A CA 1
ATOM 583 C C . LEU A 1 74 ? 5.711 -0.413 8.028 1.00 96.88 74 LEU A C 1
ATOM 585 O O . LEU A 1 74 ? 6.489 -0.965 7.252 1.00 96.88 74 LEU A O 1
ATOM 589 N N . SER A 1 75 ? 5.486 0.902 8.021 1.00 95.94 75 SER A N 1
ATOM 590 C CA . SER A 1 75 ? 6.169 1.853 7.143 1.00 95.94 75 SER A CA 1
ATOM 591 C C . SER A 1 75 ? 7.688 1.795 7.334 1.00 95.94 75 SER A C 1
ATOM 593 O O . SER A 1 75 ? 8.419 1.505 6.381 1.00 95.94 75 SER A O 1
ATOM 595 N N . GLU A 1 76 ? 8.167 1.957 8.571 1.00 95.12 76 GLU A N 1
ATOM 596 C CA . GLU A 1 76 ? 9.590 1.911 8.921 1.00 95.12 76 GLU A CA 1
ATOM 597 C C . GLU A 1 76 ? 10.254 0.600 8.486 1.00 95.12 76 GLU A C 1
ATOM 599 O O . GLU A 1 76 ? 11.329 0.607 7.880 1.00 95.12 76 GLU A O 1
ATOM 604 N N . GLU A 1 77 ? 9.607 -0.541 8.738 1.00 94.12 77 GLU A N 1
ATOM 605 C CA . GLU A 1 77 ? 10.144 -1.838 8.331 1.00 94.12 77 GLU A CA 1
ATOM 606 C C . GLU A 1 77 ? 10.239 -1.970 6.801 1.00 94.12 77 GLU A C 1
ATOM 608 O O . GLU A 1 77 ? 11.236 -2.477 6.270 1.00 94.12 77 GLU A O 1
ATOM 613 N N . LEU A 1 78 ? 9.208 -1.533 6.076 1.00 94.06 78 LEU A N 1
ATOM 614 C CA . LEU A 1 78 ? 9.099 -1.741 4.633 1.00 94.06 78 LEU A CA 1
ATOM 615 C C . LEU A 1 78 ? 9.961 -0.783 3.815 1.00 94.06 78 LEU A C 1
ATOM 617 O O . LEU A 1 78 ? 10.475 -1.203 2.771 1.00 94.06 78 LEU A O 1
ATOM 621 N N . MET A 1 79 ? 10.195 0.441 4.296 1.00 90.69 79 MET A N 1
ATOM 622 C CA . MET A 1 79 ? 11.112 1.400 3.665 1.00 90.69 79 MET A CA 1
ATOM 623 C C . MET A 1 79 ? 12.504 0.799 3.422 1.00 90.69 79 MET A C 1
ATOM 625 O O . MET A 1 79 ? 13.137 1.051 2.398 1.00 90.69 79 MET A O 1
ATOM 629 N N . HIS A 1 80 ? 12.987 -0.052 4.327 1.00 88.19 80 HIS A N 1
ATOM 630 C CA . HIS A 1 80 ? 14.294 -0.699 4.182 1.00 88.19 80 HIS A CA 1
ATOM 631 C C . HIS A 1 80 ? 14.285 -1.916 3.252 1.00 88.19 80 HIS A C 1
ATOM 633 O O . HIS A 1 80 ? 15.344 -2.375 2.820 1.00 88.19 80 HIS A O 1
ATOM 639 N N . ARG A 1 81 ? 13.106 -2.453 2.926 1.00 87.75 81 ARG A N 1
ATOM 640 C CA . ARG A 1 81 ? 12.955 -3.678 2.130 1.00 87.75 81 ARG A CA 1
ATOM 641 C C . ARG A 1 81 ? 12.565 -3.414 0.680 1.00 87.75 81 ARG A C 1
ATOM 643 O O . ARG A 1 81 ? 12.646 -4.337 -0.126 1.00 87.75 81 ARG A O 1
ATOM 650 N N . CYS A 1 82 ? 12.155 -2.200 0.321 1.00 89.50 82 CYS A N 1
ATOM 651 C CA . CYS A 1 82 ? 11.671 -1.849 -1.020 1.00 89.50 82 CYS A CA 1
ATOM 652 C C . CYS A 1 82 ? 12.767 -1.428 -2.017 1.00 89.50 82 CYS A C 1
ATOM 654 O O . CYS A 1 82 ? 12.449 -0.997 -3.121 1.00 89.50 82 CYS A O 1
ATOM 656 N N . GLY A 1 83 ? 14.053 -1.500 -1.650 1.00 86.50 83 GLY A N 1
ATOM 657 C CA . GLY A 1 83 ? 15.141 -1.064 -2.536 1.00 86.50 83 GLY A CA 1
ATOM 658 C C . GLY A 1 83 ? 15.102 0.432 -2.874 1.00 86.50 83 GLY A C 1
ATOM 659 O O . GLY A 1 83 ? 15.663 0.831 -3.889 1.00 86.50 83 GLY A O 1
ATOM 660 N N . LEU A 1 84 ? 14.440 1.240 -2.032 1.00 86.88 84 LEU A N 1
ATOM 661 C CA . LEU A 1 84 ? 14.189 2.673 -2.229 1.00 86.88 84 LEU A CA 1
ATOM 662 C C . LEU A 1 84 ? 13.358 3.010 -3.482 1.00 86.88 84 LEU A C 1
ATOM 664 O O . LEU A 1 84 ? 13.406 4.140 -3.962 1.00 86.88 84 LEU A O 1
ATOM 668 N N . VAL A 1 85 ? 12.580 2.052 -3.993 1.00 90.75 85 VAL A N 1
ATOM 669 C CA . VAL A 1 85 ? 11.571 2.303 -5.030 1.00 90.75 85 VAL A CA 1
ATOM 670 C C . VAL A 1 85 ? 10.252 2.651 -4.357 1.00 90.75 85 VAL A C 1
ATOM 672 O O . VAL A 1 85 ? 9.735 1.864 -3.559 1.00 90.75 85 VAL A O 1
ATOM 675 N N . TYR A 1 86 ? 9.723 3.834 -4.666 1.00 91.38 86 TYR A N 1
ATOM 676 C CA . TYR A 1 86 ? 8.533 4.378 -4.016 1.00 91.38 86 TYR A CA 1
ATOM 677 C C . TYR A 1 86 ? 7.285 3.555 -4.343 1.00 91.38 86 TYR A C 1
ATOM 679 O O . TYR A 1 86 ? 6.576 3.131 -3.438 1.00 91.38 86 TYR A O 1
ATOM 687 N N . GLU A 1 87 ? 7.082 3.209 -5.608 1.00 90.94 87 GLU A N 1
ATOM 688 C CA . GLU A 1 87 ? 5.938 2.428 -6.080 1.00 90.94 87 GLU A CA 1
ATOM 689 C C . GLU A 1 87 ? 5.936 1.029 -5.439 1.00 90.94 87 GLU A C 1
ATOM 691 O O . GLU A 1 87 ? 4.914 0.539 -4.962 1.00 90.94 87 GLU A O 1
ATOM 696 N N . LEU A 1 88 ? 7.109 0.393 -5.334 1.00 92.38 88 LEU A N 1
ATOM 697 C CA . LEU A 1 88 ? 7.252 -0.894 -4.649 1.00 92.38 88 LEU A CA 1
ATOM 698 C C . LEU A 1 88 ? 7.002 -0.778 -3.139 1.00 92.38 88 LEU A C 1
ATOM 700 O O . LEU A 1 88 ? 6.442 -1.697 -2.537 1.00 92.38 88 LEU A O 1
ATOM 704 N N . TYR A 1 89 ? 7.416 0.331 -2.521 1.00 95.31 89 TYR A N 1
ATOM 705 C CA . TYR A 1 89 ? 7.092 0.633 -1.131 1.00 95.31 89 TYR A CA 1
ATOM 706 C C . TYR A 1 89 ? 5.580 0.764 -0.933 1.00 95.31 89 TYR A C 1
ATOM 708 O O . TYR A 1 89 ? 5.040 0.043 -0.098 1.00 95.31 89 TYR A O 1
ATOM 716 N N . GLN A 1 90 ? 4.893 1.582 -1.735 1.00 95.06 90 GLN A N 1
ATOM 717 C CA . GLN A 1 90 ? 3.444 1.786 -1.640 1.00 95.06 90 GLN A CA 1
ATOM 718 C C . GLN A 1 90 ? 2.674 0.473 -1.783 1.00 95.06 90 GLN A C 1
ATOM 720 O O . GLN A 1 90 ? 1.797 0.173 -0.973 1.00 95.06 90 GLN A O 1
ATOM 725 N N . ARG A 1 91 ? 3.049 -0.361 -2.761 1.00 94.06 91 ARG A N 1
ATOM 726 C CA . ARG A 1 91 ? 2.430 -1.676 -2.993 1.00 94.06 91 ARG A CA 1
ATOM 727 C C . ARG A 1 91 ? 2.580 -2.597 -1.785 1.00 94.06 91 ARG A C 1
ATOM 729 O O . ARG A 1 91 ? 1.610 -3.201 -1.333 1.00 94.06 91 ARG A O 1
ATOM 736 N N . ARG A 1 92 ? 3.793 -2.693 -1.232 1.00 95.12 92 ARG A N 1
ATOM 737 C CA . ARG A 1 92 ? 4.069 -3.549 -0.068 1.00 95.12 92 ARG A CA 1
ATOM 738 C C . ARG A 1 92 ? 3.439 -3.021 1.211 1.00 95.12 92 ARG A C 1
ATOM 740 O O . ARG A 1 92 ? 2.954 -3.824 2.003 1.00 95.12 92 ARG A O 1
ATOM 747 N N . LEU A 1 93 ? 3.449 -1.705 1.408 1.00 97.19 93 LEU A N 1
ATOM 748 C CA . LEU A 1 93 ? 2.792 -1.062 2.537 1.00 97.19 93 LEU A CA 1
ATOM 749 C C . LEU A 1 93 ? 1.299 -1.354 2.493 1.00 97.19 93 LEU A C 1
ATOM 751 O O . LEU A 1 93 ? 0.759 -1.860 3.468 1.00 97.19 93 LEU A O 1
ATOM 755 N N . SER A 1 94 ? 0.663 -1.126 1.348 1.00 97.38 94 SER A N 1
ATOM 756 C CA . SER A 1 94 ? -0.769 -1.362 1.173 1.00 97.38 94 SER A CA 1
ATOM 757 C C . SER A 1 94 ? -1.137 -2.820 1.432 1.00 97.38 94 SER A C 1
ATOM 759 O O . SER A 1 94 ? -2.003 -3.087 2.259 1.00 97.38 94 SER A O 1
ATOM 761 N N . ALA A 1 95 ? -0.384 -3.772 0.871 1.00 96.00 95 ALA A N 1
ATOM 762 C CA . ALA A 1 95 ? -0.587 -5.193 1.154 1.00 96.00 95 ALA A CA 1
ATOM 763 C C . ALA A 1 95 ? -0.388 -5.542 2.644 1.00 96.00 95 ALA A C 1
ATOM 765 O O . ALA A 1 95 ? -1.098 -6.381 3.196 1.00 96.00 95 ALA A O 1
ATOM 766 N N . ALA A 1 96 ? 0.575 -4.921 3.331 1.00 97.06 96 ALA A N 1
ATOM 767 C CA . ALA A 1 96 ? 0.774 -5.128 4.765 1.00 97.06 96 ALA A CA 1
ATOM 768 C C . ALA A 1 96 ? -0.371 -4.534 5.602 1.00 97.06 96 ALA A C 1
ATOM 770 O O . ALA A 1 96 ? -0.773 -5.134 6.601 1.00 97.06 96 ALA A O 1
ATOM 771 N N . ILE A 1 97 ? -0.914 -3.390 5.182 1.00 97.75 97 ILE A N 1
ATOM 772 C CA . ILE A 1 97 ? -2.082 -2.752 5.792 1.00 97.75 97 ILE A CA 1
ATOM 773 C C . ILE A 1 97 ? -3.319 -3.624 5.593 1.00 97.75 97 ILE A C 1
ATOM 775 O O . ILE A 1 97 ? -3.996 -3.907 6.575 1.00 97.75 97 ILE A O 1
ATOM 779 N N . ASP A 1 98 ? -3.566 -4.133 4.387 1.00 97.56 98 ASP A N 1
ATOM 780 C CA . ASP A 1 98 ? -4.675 -5.050 4.102 1.00 97.56 98 ASP A CA 1
ATOM 781 C C . ASP A 1 98 ? -4.599 -6.311 4.968 1.00 97.56 98 ASP A C 1
ATOM 783 O O . ASP A 1 98 ? -5.578 -6.713 5.604 1.00 97.56 9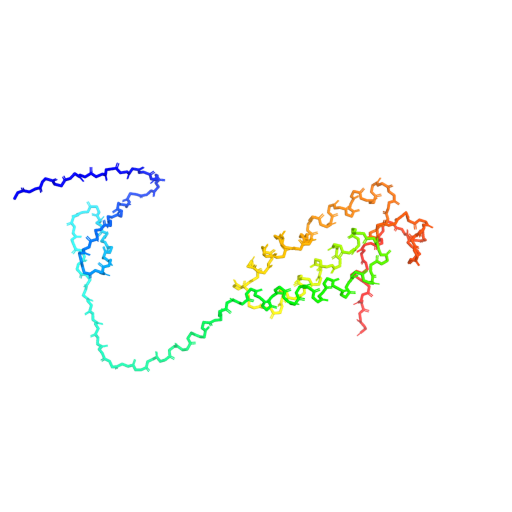8 ASP A O 1
ATOM 787 N N . ASN A 1 99 ? -3.402 -6.897 5.077 1.00 97.31 99 ASN A N 1
ATOM 788 C CA . ASN A 1 99 ? -3.158 -8.032 5.960 1.00 97.31 99 ASN A CA 1
ATOM 789 C C . ASN A 1 99 ? -3.435 -7.677 7.426 1.00 97.31 99 ASN A C 1
ATOM 791 O O . ASN A 1 99 ? -4.090 -8.448 8.123 1.00 97.31 99 ASN A O 1
ATOM 795 N N . PHE A 1 100 ? -2.991 -6.512 7.905 1.00 96.88 100 PHE A N 1
ATOM 796 C CA . PHE A 1 100 ? -3.285 -6.054 9.263 1.00 96.88 100 PHE A CA 1
ATOM 797 C C . PHE A 1 100 ? -4.789 -5.849 9.485 1.00 96.88 100 PHE A C 1
ATOM 799 O O . PHE A 1 100 ? -5.334 -6.358 10.465 1.00 96.88 100 PHE A O 1
ATOM 806 N N . VAL A 1 101 ? -5.476 -5.182 8.560 1.00 96.81 101 VAL A N 1
ATOM 807 C CA . VAL A 1 101 ? -6.924 -4.946 8.603 1.00 96.81 101 VAL A CA 1
ATOM 808 C C . VAL A 1 101 ? -7.688 -6.264 8.667 1.00 96.81 101 VAL A C 1
ATOM 810 O O . VAL A 1 101 ? -8.599 -6.388 9.482 1.00 96.81 101 VAL A O 1
ATOM 813 N N . SER A 1 102 ? -7.269 -7.286 7.915 1.00 96.25 102 SER A N 1
ATOM 814 C CA . SER A 1 102 ? -7.903 -8.612 7.937 1.00 96.25 102 SER A CA 1
ATOM 815 C C . SER A 1 102 ? -7.905 -9.288 9.318 1.00 96.25 102 SER A C 1
ATOM 817 O O . SER A 1 102 ? -8.759 -10.131 9.588 1.00 96.25 102 SER A O 1
ATOM 819 N N . THR A 1 103 ? -6.991 -8.896 10.217 1.00 95.00 103 THR A N 1
ATOM 820 C CA . THR A 1 103 ? -6.927 -9.406 11.599 1.00 95.00 103 THR A CA 1
ATOM 821 C C . THR A 1 103 ? -7.878 -8.695 12.564 1.00 95.00 103 THR A C 1
ATOM 823 O O . THR A 1 103 ? -8.092 -9.169 13.681 1.00 95.00 103 THR A O 1
ATOM 826 N N . LEU A 1 104 ? -8.443 -7.556 12.157 1.00 93.62 104 LEU A N 1
ATOM 827 C CA . LEU A 1 104 ? -9.327 -6.729 12.971 1.00 93.62 104 LEU A CA 1
ATOM 828 C C . LEU A 1 104 ? -10.804 -7.083 12.737 1.00 93.62 104 LEU A C 1
ATOM 830 O O . LEU A 1 104 ? -11.155 -7.645 11.696 1.00 93.62 104 LEU A O 1
ATOM 834 N N . PRO A 1 105 ? -11.706 -6.714 13.664 1.00 93.19 105 PRO A N 1
ATOM 835 C CA . PRO A 1 105 ? -13.144 -6.800 13.429 1.00 93.19 105 PRO A CA 1
ATOM 836 C C . PRO A 1 105 ? -13.570 -5.971 12.210 1.00 93.19 105 PRO A C 1
ATOM 838 O O . PRO A 1 105 ? -13.131 -4.830 12.053 1.00 93.19 105 PRO A O 1
ATOM 841 N N . THR A 1 106 ? -14.483 -6.506 11.392 1.00 93.44 106 THR A N 1
ATOM 842 C CA . THR A 1 106 ? -14.956 -5.874 10.142 1.00 93.44 106 THR A CA 1
ATOM 843 C C . THR A 1 106 ? -15.480 -4.450 10.337 1.00 93.44 106 THR A C 1
ATOM 845 O O . THR A 1 106 ? -15.309 -3.599 9.470 1.00 93.44 106 THR A O 1
ATOM 848 N N . GLU A 1 107 ? -16.066 -4.160 11.499 1.00 92.38 107 GLU A N 1
ATOM 849 C CA . GLU A 1 107 ? -16.573 -2.831 11.866 1.00 92.38 107 GLU A CA 1
ATOM 850 C C . GLU A 1 107 ? -15.482 -1.747 11.865 1.00 92.38 107 GLU A C 1
ATOM 852 O O . GLU A 1 107 ? -15.775 -0.574 11.641 1.00 92.38 107 GLU A O 1
ATOM 857 N N . GLN A 1 108 ? -14.220 -2.131 12.085 1.00 93.56 108 GLN A N 1
ATOM 858 C CA . GLN A 1 108 ? -13.083 -1.212 12.135 1.00 93.56 108 GLN A CA 1
ATOM 859 C C . GLN A 1 108 ? -12.342 -1.096 10.803 1.00 93.56 108 GLN A C 1
ATOM 861 O O . GLN A 1 108 ? -11.535 -0.183 10.652 1.00 93.56 108 GLN A O 1
ATOM 866 N N . HIS A 1 109 ? -12.604 -1.979 9.832 1.00 95.75 109 HIS A N 1
ATOM 867 C CA . HIS A 1 109 ? -11.834 -2.041 8.583 1.00 95.75 109 HIS A CA 1
ATOM 868 C C . HIS A 1 109 ? -11.836 -0.704 7.852 1.00 95.75 109 HIS A C 1
ATOM 870 O O . HIS A 1 109 ? -10.777 -0.160 7.560 1.00 95.75 109 HIS A O 1
ATOM 876 N N . LEU A 1 110 ? -13.024 -0.132 7.639 1.00 96.00 110 LEU A N 1
ATOM 877 C CA . LEU A 1 110 ? -13.163 1.153 6.952 1.00 96.00 110 LEU A CA 1
ATOM 878 C C . LEU A 1 110 ? -12.460 2.293 7.699 1.00 96.00 110 LEU A C 1
ATOM 880 O O . LEU A 1 110 ? -11.856 3.145 7.061 1.00 96.00 110 LEU A O 1
ATOM 884 N N . LEU A 1 111 ? -12.492 2.293 9.036 1.00 96.06 111 LEU A N 1
ATOM 885 C CA . LEU A 1 111 ? -11.835 3.328 9.841 1.00 96.06 111 LEU A CA 1
ATOM 886 C C . LEU A 1 111 ? -10.309 3.263 9.717 1.00 96.06 111 LEU A C 1
ATOM 888 O O . LEU A 1 111 ? -9.657 4.299 9.624 1.00 96.06 111 LEU A O 1
ATOM 892 N N . VAL A 1 112 ? -9.740 2.054 9.706 1.00 97.31 112 VAL A N 1
ATOM 893 C CA . VAL A 1 112 ? -8.294 1.860 9.534 1.00 97.31 112 VAL A CA 1
ATOM 894 C C . VAL A 1 112 ? -7.855 2.232 8.124 1.00 97.31 112 VAL A C 1
ATOM 896 O O . VAL A 1 112 ? -6.843 2.908 7.978 1.00 97.31 112 VAL A O 1
ATOM 899 N N . LEU A 1 113 ? -8.609 1.819 7.102 1.00 97.56 113 LEU A N 1
ATOM 900 C CA . LEU A 1 113 ? -8.286 2.123 5.708 1.00 97.56 113 LEU A CA 1
ATOM 901 C C . LEU A 1 113 ? -8.385 3.623 5.406 1.00 97.56 113 LEU A C 1
ATOM 903 O O . LEU A 1 113 ? -7.525 4.146 4.707 1.00 97.56 113 LEU A O 1
ATOM 907 N N . GLU A 1 114 ? -9.378 4.328 5.954 1.00 97.56 114 GLU A N 1
ATOM 908 C CA . GLU A 1 114 ? -9.478 5.785 5.797 1.00 97.56 114 GLU A CA 1
ATOM 909 C C . GLU A 1 114 ? -8.283 6.489 6.452 1.00 97.56 114 GLU A C 1
ATOM 911 O O . GLU A 1 114 ? -7.606 7.281 5.805 1.00 97.56 114 GLU A O 1
ATOM 916 N N . LEU A 1 115 ? -7.943 6.120 7.694 1.00 97.56 115 LEU A N 1
ATOM 917 C CA . LEU A 1 115 ? -6.764 6.656 8.382 1.00 97.56 115 LEU A CA 1
ATOM 918 C C . LEU A 1 115 ? -5.476 6.371 7.597 1.00 97.56 115 LEU A C 1
ATOM 920 O O . LEU A 1 115 ? -4.624 7.246 7.462 1.00 97.56 115 LEU A O 1
ATOM 924 N N . ALA A 1 116 ? -5.342 5.162 7.048 1.00 98.00 116 ALA A N 1
ATOM 925 C CA . ALA A 1 116 ? -4.211 4.786 6.212 1.00 98.00 116 ALA A CA 1
ATOM 926 C C . ALA A 1 116 ? -4.123 5.621 4.926 1.00 98.00 116 ALA A C 1
ATOM 928 O O . ALA A 1 116 ? -3.016 5.898 4.486 1.00 98.00 116 ALA A O 1
ATOM 929 N N . ARG A 1 117 ? -5.249 6.042 4.334 1.00 97.44 117 ARG A N 1
ATOM 930 C CA . ARG A 1 117 ? -5.270 6.940 3.163 1.00 97.44 117 ARG A CA 1
ATOM 931 C C . ARG A 1 117 ? -4.960 8.390 3.513 1.00 97.44 117 ARG A C 1
ATOM 933 O O . ARG A 1 117 ? -4.399 9.102 2.688 1.00 97.44 117 ARG A O 1
ATOM 940 N N . GLU A 1 118 ? -5.370 8.842 4.693 1.00 97.62 118 GLU A N 1
ATOM 941 C CA . GLU A 1 118 ? -5.148 10.218 5.142 1.00 97.62 118 GLU A CA 1
ATOM 942 C C . GLU A 1 118 ? -3.702 10.462 5.590 1.00 97.62 118 GLU A C 1
ATOM 944 O O . GLU A 1 118 ? -3.145 11.526 5.318 1.00 97.62 118 GLU A O 1
ATOM 949 N N . GLU A 1 119 ? -3.107 9.498 6.296 1.00 97.69 119 GLU A N 1
ATOM 950 C CA . GLU A 1 119 ? -1.823 9.677 6.987 1.00 97.69 119 GLU A CA 1
ATOM 951 C C . GLU A 1 119 ? -0.665 8.886 6.359 1.00 97.69 119 GLU A C 1
ATOM 953 O O . GLU A 1 119 ? 0.495 9.201 6.622 1.00 97.69 119 GLU A O 1
ATOM 958 N N . PHE A 1 120 ? -0.952 7.890 5.517 1.00 96.62 120 PHE A N 1
ATOM 959 C CA . PHE A 1 120 ? 0.047 7.027 4.882 1.00 96.62 120 PHE A CA 1
ATOM 960 C C . PHE A 1 120 ? -0.203 6.910 3.367 1.00 96.62 120 PHE A C 1
ATOM 962 O O . PHE A 1 120 ? -1.223 7.346 2.839 1.00 96.62 120 PHE A O 1
ATOM 969 N N . ASP A 1 12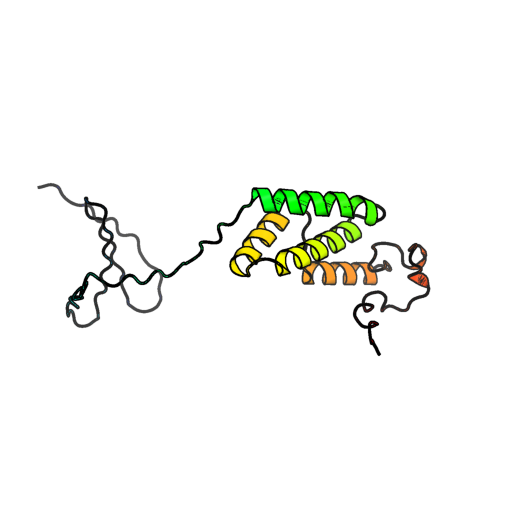1 ? 0.733 6.300 2.637 1.00 95.88 121 ASP A N 1
ATOM 970 C CA . ASP A 1 121 ? 0.647 6.142 1.178 1.00 95.88 121 ASP A CA 1
ATOM 971 C C . ASP A 1 121 ? -0.194 4.919 0.744 1.00 95.88 121 ASP A C 1
ATOM 973 O O . ASP A 1 121 ? 0.188 4.189 -0.175 1.00 95.88 121 ASP A O 1
ATOM 977 N N . TYR A 1 122 ? -1.308 4.638 1.429 1.00 98.06 122 TYR A N 1
ATOM 978 C CA . TYR A 1 122 ? -2.139 3.468 1.127 1.00 98.06 122 TYR A CA 1
ATOM 979 C C . TYR A 1 122 ? -2.864 3.595 -0.223 1.00 98.06 122 TYR A C 1
ATOM 981 O O . TYR A 1 122 ? -3.544 4.588 -0.496 1.00 98.06 122 TYR A O 1
ATOM 989 N N . LEU A 1 123 ? -2.810 2.522 -1.014 1.00 97.38 123 LEU A N 1
ATOM 990 C CA . LEU A 1 123 ? -3.559 2.323 -2.251 1.00 97.38 123 LEU A CA 1
ATOM 991 C C . LEU A 1 123 ? -4.381 1.037 -2.167 1.00 97.38 123 LEU A C 1
ATOM 993 O O . LEU A 1 123 ? -3.946 0.032 -1.616 1.00 97.38 123 LEU A O 1
ATOM 997 N N . SER A 1 124 ? -5.576 1.050 -2.750 1.00 96.00 124 SER A N 1
ATOM 998 C CA . SER A 1 124 ? -6.378 -0.166 -2.886 1.00 96.00 124 SER A CA 1
ATOM 999 C C . SER A 1 124 ? -5.754 -1.137 -3.892 1.00 96.00 124 SER A C 1
ATOM 1001 O O . SER A 1 124 ? -5.016 -0.735 -4.793 1.00 96.00 124 SER A O 1
ATOM 1003 N N . ALA A 1 125 ? -6.116 -2.418 -3.789 1.00 93.00 125 ALA A N 1
ATOM 1004 C CA . ALA A 1 125 ? -5.664 -3.448 -4.726 1.00 93.00 125 ALA A CA 1
ATOM 1005 C C . ALA A 1 125 ? -5.962 -3.101 -6.200 1.00 93.00 125 ALA A C 1
ATOM 1007 O O . ALA A 1 125 ? -5.138 -3.369 -7.070 1.00 93.00 125 ALA A O 1
ATOM 1008 N N . GLU A 1 126 ? -7.102 -2.458 -6.475 1.00 94.44 126 GLU A N 1
ATOM 1009 C CA . GLU A 1 126 ? -7.477 -2.020 -7.827 1.00 94.44 126 GLU A CA 1
ATOM 1010 C C . GLU A 1 126 ? -6.573 -0.886 -8.339 1.00 94.44 126 GLU A C 1
ATOM 1012 O O . GLU A 1 126 ? -6.111 -0.921 -9.478 1.00 94.44 126 GLU A O 1
ATOM 1017 N N . GLU A 1 127 ? -6.277 0.108 -7.493 1.00 95.88 127 GLU A N 1
ATOM 1018 C CA . GLU A 1 127 ? -5.360 1.204 -7.836 1.00 95.88 127 GLU A CA 1
ATOM 1019 C C . GLU A 1 127 ? -3.952 0.664 -8.132 1.00 95.88 127 GLU A C 1
ATOM 1021 O O . GLU A 1 127 ? -3.341 1.042 -9.131 1.00 95.88 127 GLU A O 1
ATOM 1026 N N . ILE A 1 128 ? -3.479 -0.287 -7.322 1.00 94.25 128 ILE A N 1
ATOM 1027 C CA . ILE A 1 128 ? -2.193 -0.965 -7.522 1.00 94.25 128 ILE A CA 1
ATOM 1028 C C . ILE A 1 128 ? -2.172 -1.759 -8.832 1.00 94.25 128 ILE A C 1
ATOM 1030 O O . ILE A 1 128 ? -1.193 -1.683 -9.577 1.00 94.25 128 ILE A O 1
ATOM 1034 N N . ALA A 1 129 ? -3.229 -2.517 -9.130 1.00 91.56 129 ALA A N 1
ATOM 1035 C CA . ALA A 1 129 ? -3.318 -3.300 -10.360 1.00 91.56 129 ALA A CA 1
ATOM 1036 C C . ALA A 1 129 ? -3.264 -2.400 -11.605 1.00 91.56 129 ALA A C 1
ATOM 1038 O O . ALA A 1 129 ? -2.559 -2.705 -12.571 1.00 91.56 129 ALA A O 1
ATOM 1039 N N . GLU A 1 130 ? -3.947 -1.256 -11.567 1.00 93.12 130 GLU A N 1
ATOM 1040 C CA . GLU A 1 130 ? -3.917 -0.272 -12.646 1.00 93.12 130 GLU A CA 1
ATOM 1041 C C . GLU A 1 130 ? -2.531 0.367 -12.822 1.00 93.12 130 GLU A C 1
ATOM 1043 O O . GLU A 1 130 ? -2.084 0.568 -13.954 1.00 93.12 130 GLU A O 1
ATOM 1048 N N . GLU A 1 131 ? -1.824 0.672 -11.733 1.00 92.38 131 GLU A N 1
ATOM 1049 C CA . GLU A 1 131 ? -0.446 1.168 -11.805 1.00 92.38 131 GLU A CA 1
ATOM 1050 C C . GLU A 1 131 ? 0.502 0.136 -12.415 1.00 92.38 131 GLU A C 1
ATOM 1052 O O . GLU A 1 131 ? 1.250 0.466 -13.334 1.00 92.38 131 GLU A O 1
ATOM 1057 N N . ILE A 1 132 ? 0.427 -1.122 -11.971 1.00 90.69 132 ILE A N 1
ATOM 1058 C CA . ILE A 1 132 ? 1.233 -2.220 -12.522 1.00 90.69 132 ILE A CA 1
ATOM 1059 C C . ILE A 1 132 ? 0.965 -2.385 -14.020 1.00 90.69 132 ILE A C 1
ATOM 1061 O O . ILE A 1 132 ? 1.905 -2.545 -14.799 1.00 90.69 132 ILE A O 1
ATOM 1065 N N . ARG A 1 133 ? -0.300 -2.297 -14.445 1.00 90.75 133 ARG A N 1
ATOM 1066 C CA . ARG A 1 133 ? -0.678 -2.373 -15.861 1.00 90.75 133 ARG A CA 1
ATOM 1067 C C . ARG A 1 133 ? -0.029 -1.257 -16.684 1.00 90.75 133 ARG A C 1
ATOM 1069 O O . ARG A 1 133 ? 0.544 -1.528 -17.737 1.00 90.75 133 ARG A O 1
ATOM 1076 N N . ARG A 1 134 ? -0.063 -0.013 -16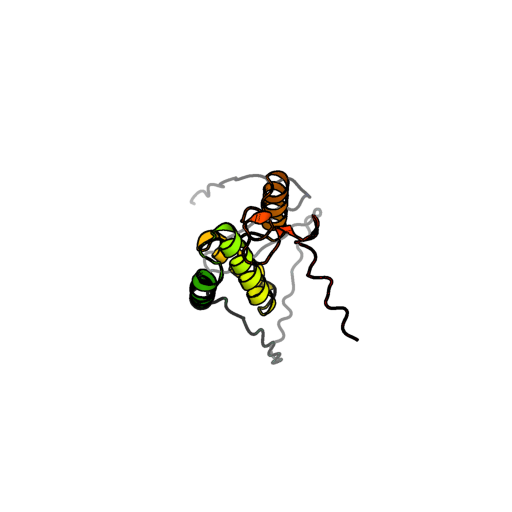.197 1.00 91.00 134 ARG A N 1
ATOM 1077 C CA . ARG A 1 134 ? 0.571 1.142 -16.868 1.00 91.00 134 ARG A CA 1
ATOM 1078 C C . ARG A 1 134 ? 2.092 1.039 -16.909 1.00 91.00 134 ARG A C 1
ATOM 1080 O O . ARG A 1 134 ? 2.704 1.451 -17.893 1.00 91.00 134 ARG A O 1
ATOM 1087 N N . ASP A 1 135 ? 2.698 0.518 -15.850 1.00 89.88 135 ASP A N 1
ATOM 1088 C CA . ASP A 1 135 ? 4.137 0.273 -15.774 1.00 89.88 135 ASP A CA 1
ATOM 1089 C C . ASP A 1 135 ? 4.563 -0.788 -16.791 1.00 89.88 135 ASP A C 1
ATOM 1091 O O . ASP A 1 135 ? 5.529 -0.583 -17.531 1.00 89.88 135 ASP A O 1
ATOM 1095 N N . ALA A 1 136 ? 3.790 -1.870 -16.900 1.00 87.56 136 ALA A N 1
ATOM 1096 C CA . ALA A 1 136 ? 4.009 -2.922 -17.883 1.00 87.56 136 ALA A CA 1
ATOM 1097 C C . ALA A 1 136 ? 3.920 -2.389 -19.322 1.00 87.56 136 ALA A C 1
ATOM 1099 O O . ALA A 1 136 ? 4.814 -2.654 -20.125 1.00 87.56 136 ALA A O 1
ATOM 1100 N N . GLU A 1 137 ? 2.922 -1.553 -19.636 1.00 89.56 137 GLU A N 1
ATOM 1101 C CA . GLU A 1 137 ? 2.799 -0.875 -20.941 1.00 89.56 137 GLU A CA 1
ATOM 1102 C C . GLU A 1 137 ? 4.022 0.001 -21.284 1.00 89.56 137 GLU A C 1
ATOM 1104 O O . GLU A 1 137 ? 4.307 0.256 -22.456 1.00 89.56 137 GLU A O 1
ATOM 1109 N N . ARG A 1 138 ? 4.766 0.459 -20.270 1.00 89.31 138 ARG A N 1
ATOM 1110 C CA . ARG A 1 138 ? 5.993 1.259 -20.409 1.00 89.31 138 ARG A CA 1
ATOM 1111 C C . ARG A 1 138 ? 7.279 0.426 -20.389 1.00 89.31 138 ARG A C 1
ATOM 1113 O O . ARG A 1 138 ? 8.352 0.999 -20.564 1.00 89.31 138 ARG A O 1
ATOM 1120 N N . GLY A 1 139 ? 7.189 -0.892 -20.206 1.00 87.94 139 GLY A N 1
ATOM 1121 C CA . GLY A 1 139 ? 8.335 -1.806 -20.142 1.00 87.94 139 GLY A CA 1
ATOM 1122 C C . GLY A 1 139 ? 8.952 -1.975 -18.748 1.00 87.94 139 GLY A C 1
ATOM 1123 O O . GLY A 1 139 ? 10.017 -2.584 -18.620 1.00 87.94 139 GLY A O 1
ATOM 1124 N N . TYR A 1 140 ? 8.299 -1.470 -17.699 1.00 89.06 140 TYR A N 1
ATOM 1125 C CA . TYR A 1 140 ? 8.695 -1.719 -16.313 1.00 89.06 140 TYR A CA 1
ATOM 1126 C C . TYR A 1 140 ? 8.094 -3.039 -15.805 1.00 89.06 140 TYR A C 1
ATOM 1128 O O . TYR A 1 140 ? 7.032 -3.476 -16.246 1.00 89.06 140 TYR A O 1
ATOM 1136 N N . CYS A 1 141 ? 8.775 -3.700 -14.870 1.00 88.19 141 CYS A N 1
ATOM 1137 C CA . CYS A 1 141 ? 8.219 -4.833 -14.135 1.00 88.19 141 CYS A CA 1
ATOM 1138 C C . CYS A 1 141 ? 7.341 -4.357 -12.964 1.00 88.19 141 CYS A C 1
ATOM 1140 O O . CYS A 1 141 ? 7.415 -3.205 -12.532 1.00 88.19 141 CYS A O 1
ATOM 1142 N N . CYS A 1 142 ? 6.574 -5.270 -12.364 1.00 86.00 142 CYS A N 1
ATOM 1143 C CA . CYS A 1 142 ? 5.750 -5.001 -11.175 1.00 86.00 142 CYS A CA 1
ATOM 1144 C C . CYS A 1 142 ? 6.552 -4.560 -9.932 1.00 86.00 142 CYS A C 1
ATOM 1146 O O . CYS A 1 142 ? 5.974 -4.084 -8.954 1.00 86.00 142 CYS A O 1
ATOM 1148 N N . HIS A 1 143 ? 7.882 -4.666 -9.968 1.00 87.06 143 HIS A N 1
ATOM 1149 C CA . HIS A 1 143 ? 8.773 -4.150 -8.931 1.00 87.06 143 HIS A CA 1
ATOM 1150 C C . HIS A 1 143 ? 9.204 -2.690 -9.161 1.00 87.06 143 HIS A C 1
ATOM 1152 O O . HIS A 1 143 ? 9.980 -2.170 -8.364 1.00 87.06 143 HIS A O 1
ATOM 1158 N N . GLY A 1 144 ? 8.733 -2.041 -10.234 1.00 87.56 144 GLY A N 1
ATOM 1159 C CA . GLY A 1 144 ? 9.025 -0.637 -10.554 1.00 87.56 144 GLY A CA 1
ATOM 1160 C C . GLY A 1 144 ? 10.379 -0.401 -11.236 1.00 87.56 144 GLY A C 1
ATOM 1161 O O . GLY A 1 144 ? 10.843 0.732 -11.317 1.00 87.56 144 GLY A O 1
ATOM 1162 N N . PHE A 1 145 ? 11.033 -1.455 -11.729 1.00 88.50 145 PHE A N 1
ATOM 1163 C CA . PHE A 1 145 ? 12.300 -1.363 -12.462 1.00 88.50 145 PHE A CA 1
ATOM 1164 C C . PHE A 1 145 ? 12.108 -1.686 -13.937 1.00 88.50 145 PHE A C 1
ATOM 1166 O O . PHE A 1 145 ? 11.185 -2.411 -14.296 1.00 88.50 145 PHE A O 1
ATOM 1173 N N . ASP A 1 146 ? 13.004 -1.188 -14.794 1.00 89.38 146 ASP A N 1
ATOM 1174 C CA . ASP A 1 146 ? 13.113 -1.711 -16.159 1.00 89.38 146 ASP A CA 1
ATOM 1175 C C . ASP A 1 146 ? 13.277 -3.233 -16.079 1.00 89.38 146 ASP A C 1
ATOM 1177 O O . ASP A 1 146 ? 14.065 -3.724 -15.257 1.00 89.38 146 ASP A O 1
ATOM 1181 N N . ARG A 1 147 ? 12.517 -3.979 -16.891 1.00 85.81 147 ARG A N 1
ATOM 1182 C CA . ARG A 1 147 ? 12.493 -5.448 -16.831 1.00 85.81 147 ARG A CA 1
ATOM 1183 C C . ARG A 1 147 ? 13.901 -6.045 -16.856 1.00 85.81 147 ARG A C 1
ATOM 1185 O O . ARG A 1 147 ? 14.205 -6.903 -16.031 1.00 85.81 147 ARG A O 1
ATOM 1192 N N . ASN A 1 148 ? 14.788 -5.523 -17.700 1.00 88.25 148 ASN A N 1
ATOM 1193 C CA . ASN A 1 148 ? 16.150 -6.032 -17.875 1.00 88.25 148 ASN A CA 1
ATOM 1194 C C . ASN A 1 148 ? 17.135 -5.545 -16.802 1.00 88.25 148 ASN A C 1
ATOM 1196 O O . ASN A 1 148 ? 18.270 -6.015 -16.749 1.00 88.25 148 ASN A O 1
ATOM 1200 N N . CYS A 1 149 ? 16.723 -4.604 -15.952 1.00 89.44 149 CYS A N 1
ATOM 1201 C CA . CYS A 1 149 ? 17.541 -4.058 -14.869 1.00 89.44 149 CYS A CA 1
ATOM 1202 C C . CYS A 1 149 ? 17.063 -4.494 -13.478 1.00 89.44 149 CYS A C 1
ATOM 1204 O O . CYS A 1 149 ? 17.684 -4.133 -12.477 1.00 89.44 149 CYS A O 1
ATOM 1206 N N . CYS A 1 150 ? 15.954 -5.233 -13.387 1.00 87.81 150 CYS A N 1
ATOM 1207 C CA . CYS A 1 150 ? 15.402 -5.630 -12.102 1.00 87.81 150 CYS A CA 1
ATOM 1208 C C . CYS A 1 150 ? 16.338 -6.630 -11.394 1.00 87.81 150 CYS A C 1
ATOM 1210 O O . CYS A 1 150 ? 16.638 -7.685 -11.959 1.00 87.81 150 CYS A O 1
ATOM 1212 N N . PRO A 1 151 ? 16.751 -6.375 -10.135 1.00 85.19 151 PRO A N 1
ATOM 1213 C CA . PRO A 1 151 ? 17.663 -7.260 -9.403 1.00 85.19 151 PRO A CA 1
ATOM 1214 C C . PRO A 1 151 ? 17.066 -8.640 -9.088 1.00 85.19 151 PRO A C 1
ATOM 1216 O O . PRO A 1 151 ? 17.796 -9.547 -8.698 1.00 85.19 151 PRO A O 1
ATOM 1219 N N . LEU A 1 152 ? 15.750 -8.801 -9.254 1.00 83.38 152 LEU A N 1
ATOM 1220 C CA . LEU A 1 152 ? 15.039 -10.072 -9.107 1.00 83.38 152 LEU A CA 1
ATOM 1221 C C . LEU A 1 152 ? 15.037 -10.915 -10.394 1.00 83.38 152 LEU A C 1
ATOM 1223 O O . LEU A 1 152 ? 14.479 -12.005 -10.389 1.00 83.38 152 LEU A O 1
ATOM 1227 N N . GLY A 1 153 ? 15.654 -10.435 -11.482 1.00 86.38 153 GLY A N 1
ATOM 1228 C CA . GLY A 1 153 ? 15.766 -11.190 -12.734 1.00 86.38 153 GLY A CA 1
ATOM 1229 C C . GLY A 1 153 ? 14.500 -11.184 -13.594 1.00 86.38 153 GLY A C 1
ATOM 1230 O O . GLY A 1 153 ? 14.275 -12.116 -14.355 1.00 86.38 153 GLY A O 1
ATOM 1231 N N . CYS A 1 154 ? 13.666 -10.141 -13.506 1.00 87.19 154 CYS A N 1
ATOM 1232 C CA . CYS A 1 154 ? 12.406 -10.063 -14.262 1.00 87.19 154 CYS A CA 1
ATOM 1233 C C . CYS A 1 154 ? 12.571 -10.020 -15.793 1.00 87.19 154 CYS A C 1
ATOM 1235 O O . CYS A 1 154 ? 11.585 -10.198 -16.498 1.00 87.19 154 CYS A O 1
ATOM 1237 N N . GLY A 1 155 ? 13.771 -9.745 -16.312 1.00 82.94 155 GLY A N 1
ATOM 1238 C CA . GLY A 1 155 ? 14.031 -9.658 -17.754 1.00 82.94 155 GLY A CA 1
ATOM 1239 C C . GLY A 1 155 ? 13.997 -11.009 -18.467 1.00 82.94 155 GLY A C 1
ATOM 1240 O O . GLY A 1 155 ? 13.761 -11.051 -19.669 1.00 82.94 155 GLY A O 1
ATOM 1241 N N . ASP A 1 156 ? 14.186 -12.097 -17.718 1.00 78.12 156 ASP A N 1
ATOM 1242 C CA . ASP A 1 156 ? 14.150 -13.466 -18.240 1.00 78.12 156 ASP A CA 1
ATOM 1243 C C . ASP A 1 156 ? 12.746 -14.093 -18.151 1.00 78.12 156 ASP A C 1
ATOM 1245 O O . ASP A 1 156 ? 12.537 -15.210 -18.623 1.00 78.12 156 ASP A O 1
ATOM 1249 N N . LEU A 1 157 ? 11.794 -13.396 -17.519 1.00 75.44 157 LEU A N 1
ATOM 1250 C CA . LEU A 1 157 ? 10.411 -13.836 -17.361 1.00 75.44 157 LEU A CA 1
ATOM 1251 C C . LEU A 1 157 ? 9.544 -13.243 -18.476 1.00 75.44 157 LEU A C 1
ATOM 1253 O O . LEU A 1 157 ? 9.728 -12.085 -18.865 1.00 75.44 157 LEU A O 1
ATOM 1257 N N . ASP A 1 158 ? 8.561 -14.020 -18.934 1.00 66.31 158 ASP A N 1
ATOM 1258 C CA . ASP A 1 158 ? 7.494 -13.530 -19.808 1.00 66.31 158 ASP A CA 1
ATOM 1259 C C . ASP A 1 158 ? 6.671 -12.424 -19.100 1.00 66.31 158 ASP A C 1
ATOM 1261 O O . ASP A 1 158 ? 6.974 -11.977 -17.982 1.00 66.31 158 ASP A O 1
ATOM 1265 N N . ASP A 1 159 ? 5.627 -11.906 -19.748 1.00 60.62 159 ASP A N 1
ATOM 1266 C CA . ASP A 1 159 ? 4.858 -10.788 -19.189 1.00 60.62 159 ASP A CA 1
ATOM 1267 C C . ASP A 1 159 ? 4.171 -11.104 -17.837 1.00 60.62 159 ASP A C 1
ATOM 1269 O O . ASP A 1 159 ? 3.844 -10.176 -17.096 1.00 60.62 159 ASP A O 1
ATOM 1273 N N . ASP A 1 160 ? 4.126 -12.382 -17.447 1.00 59.19 160 ASP A N 1
ATOM 1274 C CA . ASP A 1 160 ? 3.457 -12.967 -16.273 1.00 59.19 160 ASP A CA 1
ATOM 1275 C C . ASP A 1 160 ? 4.196 -12.784 -14.926 1.00 59.19 160 ASP A C 1
ATOM 1277 O O . ASP A 1 160 ? 3.920 -13.473 -13.944 1.00 59.19 160 ASP A O 1
ATOM 1281 N N . CYS A 1 161 ? 5.127 -11.829 -14.813 1.00 61.50 161 CYS A N 1
ATOM 1282 C CA . CYS A 1 161 ? 5.875 -11.553 -13.569 1.00 61.50 161 CYS A CA 1
ATOM 1283 C C . CYS A 1 161 ? 4.971 -11.205 -12.352 1.00 61.50 161 CYS A C 1
ATOM 1285 O O . CYS A 1 161 ? 5.462 -11.077 -11.228 1.00 61.50 161 CYS A O 1
ATOM 1287 N N . CYS A 1 162 ? 3.664 -11.023 -12.561 1.00 56.03 162 CYS A N 1
ATOM 1288 C CA . CYS A 1 162 ? 2.683 -10.625 -11.551 1.00 56.03 162 CYS A CA 1
ATOM 1289 C C . CYS A 1 162 ? 1.884 -11.802 -10.957 1.00 56.03 162 CYS A C 1
ATOM 1291 O O . CYS A 1 162 ? 1.278 -11.624 -9.902 1.00 56.03 162 CYS A O 1
ATOM 1293 N N . ASP A 1 163 ? 1.935 -12.995 -11.561 1.00 47.66 163 ASP A N 1
ATOM 1294 C CA . ASP A 1 163 ? 1.026 -14.108 -11.231 1.00 47.66 163 ASP A CA 1
ATOM 1295 C C . ASP A 1 163 ? 1.638 -15.152 -10.283 1.00 47.66 163 ASP A C 1
ATOM 1297 O O . ASP A 1 163 ? 1.079 -16.222 -10.052 1.00 47.66 163 ASP A O 1
ATOM 1301 N N . ALA A 1 164 ? 2.763 -14.843 -9.633 1.00 44.91 164 ALA A N 1
ATOM 1302 C CA . ALA A 1 164 ? 3.382 -15.754 -8.664 1.00 44.91 164 ALA A CA 1
ATOM 1303 C C . ALA A 1 164 ? 2.585 -15.919 -7.346 1.00 44.91 164 ALA A C 1
ATOM 1305 O O . ALA A 1 164 ? 3.103 -16.491 -6.387 1.00 44.91 164 ALA A O 1
ATOM 1306 N N . ALA A 1 165 ? 1.333 -15.452 -7.287 1.00 44.78 165 ALA A N 1
ATOM 1307 C CA . ALA A 1 165 ? 0.362 -15.927 -6.304 1.00 44.78 165 ALA A CA 1
ATOM 1308 C C . ALA A 1 165 ? -0.121 -17.368 -6.601 1.00 44.78 165 ALA A C 1
ATOM 1310 O O . ALA A 1 165 ? -0.581 -18.035 -5.678 1.00 44.78 165 ALA A O 1
ATOM 1311 N N . ASP A 1 166 ? 0.069 -17.883 -7.826 1.00 45.34 166 ASP A N 1
ATOM 1312 C CA . ASP A 1 166 ? -0.443 -19.194 -8.266 1.00 45.34 166 ASP A CA 1
ATOM 1313 C C . ASP A 1 166 ? 0.604 -20.331 -8.303 1.00 45.34 166 ASP A C 1
ATOM 1315 O O . ASP A 1 166 ? 0.302 -21.437 -8.745 1.00 45.34 166 ASP A O 1
ATOM 1319 N N . LEU A 1 167 ? 1.828 -20.129 -7.791 1.00 45.25 167 LEU A N 1
ATOM 1320 C CA . LEU A 1 167 ? 2.858 -21.188 -7.710 1.00 45.25 167 LEU A CA 1
ATOM 1321 C C . LEU A 1 167 ? 3.093 -21.727 -6.289 1.00 45.25 167 LEU A C 1
ATOM 1323 O O . LEU A 1 167 ? 4.204 -22.117 -5.936 1.00 45.25 167 LEU A O 1
ATOM 1327 N N . MET A 1 168 ? 2.033 -21.790 -5.484 1.00 49.78 168 MET A N 1
ATOM 1328 C CA . MET A 1 168 ? 1.966 -22.634 -4.282 1.00 49.78 168 MET A CA 1
ATOM 1329 C C . MET A 1 168 ? 0.955 -23.766 -4.511 1.00 49.78 168 MET A C 1
ATOM 1331 O O . MET A 1 168 ? 0.011 -23.944 -3.743 1.00 49.78 168 MET A O 1
ATOM 1335 N N . GLU A 1 169 ? 1.142 -24.537 -5.587 1.00 52.34 169 GLU A N 1
ATOM 1336 C CA . GLU A 1 169 ? 0.560 -25.879 -5.681 1.00 52.34 169 GLU A CA 1
ATOM 1337 C C . GLU A 1 169 ? 1.328 -26.767 -4.683 1.00 52.34 169 GLU A C 1
ATOM 1339 O O . GLU A 1 169 ? 2.336 -27.395 -5.003 1.00 52.34 169 GLU A O 1
ATOM 1344 N N . GLU A 1 170 ? 0.925 -26.695 -3.412 1.00 45.38 170 GLU A N 1
ATOM 1345 C CA . GLU A 1 170 ? 1.443 -27.561 -2.351 1.00 45.38 170 GLU A CA 1
ATOM 1346 C C . GLU A 1 170 ? 0.960 -29.016 -2.579 1.00 45.38 170 GLU A C 1
ATOM 1348 O O . GLU A 1 170 ? -0.184 -29.217 -3.001 1.00 45.38 170 GLU A O 1
ATOM 1353 N N . PRO A 1 171 ? 1.820 -30.022 -2.323 1.00 57.19 171 PRO A N 1
ATOM 1354 C CA . PRO A 1 171 ? 1.590 -31.440 -2.634 1.00 57.19 171 PRO A CA 1
ATOM 1355 C C . PRO A 1 171 ? 0.573 -32.172 -1.742 1.00 57.19 171 PRO A C 1
ATOM 1357 O O . PRO A 1 171 ? 0.397 -31.800 -0.559 1.00 57.19 171 PRO A O 1
#

Organism: Salmonella typhimurium (NCBI:txid90371)

Radius of gyration: 28.48 Å; chains: 1; bounding box: 74×67×58 Å

Secondary structure (DSSP, 8-state):
-------------SSS---EEE--TTS--EEE---TT--------------------------HHHHHHHHHHHHHHHHTTTTT-HHHHHHHHHHHHHHHHHTS-HHHHHHHHHHHHHHS----HHHHHHHHHHHHHTTB-TTSSBGGG-TT-GGGS-TTTT-TTS-----